Protein AF-A0A150GF61-F1 (afdb_monomer_lite)

Structure (mmCIF, N/CA/C/O backbone):
data_AF-A0A150GF61-F1
#
_entry.id   AF-A0A150GF61-F1
#
loop_
_atom_site.group_PDB
_atom_site.id
_atom_site.type_symbol
_atom_site.label_atom_id
_atom_site.label_alt_id
_atom_site.label_comp_id
_atom_site.label_asym_id
_atom_site.label_entity_id
_atom_site.label_seq_id
_atom_site.pdbx_PDB_ins_code
_atom_site.Cartn_x
_atom_site.Cartn_y
_atom_site.Cartn_z
_atom_site.occupancy
_atom_site.B_iso_or_equiv
_atom_site.auth_seq_id
_atom_site.auth_comp_id
_atom_site.auth_asym_id
_atom_site.auth_atom_id
_atom_site.pdbx_PDB_model_num
ATOM 1 N N . MET A 1 1 ? -16.524 -15.684 7.953 1.00 43.25 1 MET A N 1
ATOM 2 C CA . MET A 1 1 ? -15.976 -14.535 7.191 1.00 43.25 1 MET A CA 1
ATOM 3 C C . MET A 1 1 ? -14.491 -14.236 7.493 1.00 43.25 1 MET A C 1
ATOM 5 O O . MET A 1 1 ? -14.047 -13.127 7.248 1.00 43.25 1 MET A O 1
ATOM 9 N N . ARG A 1 2 ? -13.698 -15.204 7.998 1.00 48.12 2 ARG A N 1
ATOM 10 C CA . ARG A 1 2 ? -12.285 -15.004 8.410 1.00 48.12 2 ARG A CA 1
ATOM 11 C C . ARG A 1 2 ? -11.250 -15.497 7.380 1.00 48.12 2 ARG A C 1
ATOM 13 O O . ARG A 1 2 ? -10.073 -15.205 7.515 1.00 48.12 2 ARG A O 1
ATOM 20 N N . LEU A 1 3 ? -11.698 -16.209 6.339 1.00 35.97 3 LEU A N 1
ATOM 21 C CA . LEU A 1 3 ? -10.842 -16.806 5.302 1.00 35.97 3 LEU A CA 1
ATOM 22 C C . LEU A 1 3 ? -10.565 -15.889 4.095 1.00 35.97 3 LEU A C 1
ATOM 24 O O . LEU A 1 3 ? -9.792 -16.261 3.221 1.00 35.97 3 LEU A O 1
ATOM 28 N N . LEU A 1 4 ? -11.196 -14.712 4.009 1.00 43.09 4 LEU A N 1
ATOM 29 C CA . LEU A 1 4 ? -11.127 -13.899 2.790 1.00 43.09 4 LEU A CA 1
ATOM 30 C C . LEU A 1 4 ? -9.896 -12.975 2.753 1.00 43.09 4 LEU A C 1
ATOM 32 O O . LEU A 1 4 ? -9.316 -12.832 1.687 1.00 43.09 4 LEU A O 1
ATOM 36 N N . LEU A 1 5 ? -9.399 -12.411 3.862 1.00 50.62 5 LEU A N 1
ATOM 37 C CA . LEU A 1 5 ? -8.323 -11.402 3.775 1.00 50.62 5 LEU A CA 1
ATOM 38 C C . LEU A 1 5 ? -6.984 -11.925 3.219 1.00 50.62 5 LEU A C 1
ATOM 40 O O . LEU A 1 5 ? -6.337 -11.222 2.446 1.00 50.62 5 LEU A O 1
ATOM 44 N N . ALA A 1 6 ? -6.584 -13.158 3.543 1.00 48.28 6 ALA A N 1
ATOM 45 C CA . ALA A 1 6 ? -5.302 -13.704 3.083 1.00 48.28 6 ALA A CA 1
ATOM 46 C C . ALA A 1 6 ? -5.268 -13.979 1.564 1.00 48.28 6 ALA A C 1
ATOM 48 O O . ALA A 1 6 ? -4.207 -13.912 0.950 1.00 48.28 6 ALA A O 1
ATOM 49 N N . SER A 1 7 ? -6.425 -14.230 0.938 1.00 49.31 7 SER A N 1
ATOM 50 C CA . SER A 1 7 ? -6.521 -14.502 -0.506 1.00 49.31 7 SER A CA 1
ATOM 51 C C . SER A 1 7 ? -6.713 -13.240 -1.364 1.00 49.31 7 SER A C 1
ATOM 53 O O . SER A 1 7 ? -6.581 -13.316 -2.584 1.00 49.31 7 SER A O 1
ATOM 55 N N . HIS A 1 8 ? -7.007 -12.084 -0.754 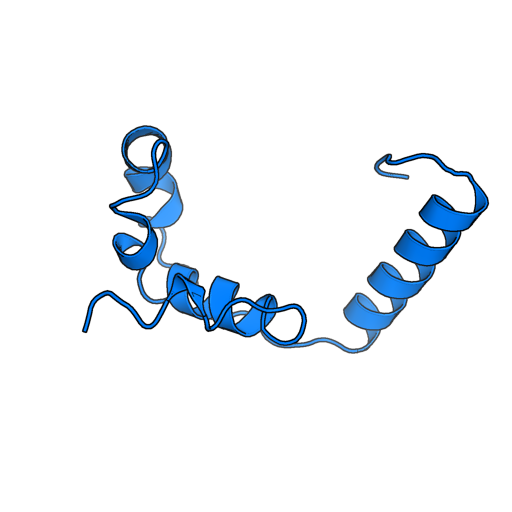1.00 46.69 8 HIS A N 1
ATOM 56 C CA . HIS A 1 8 ? -7.242 -10.807 -1.449 1.00 46.69 8 HIS A CA 1
ATOM 57 C C . HIS A 1 8 ? -6.007 -9.892 -1.467 1.00 46.69 8 HIS A C 1
ATOM 59 O O . HIS A 1 8 ? -6.101 -8.741 -1.853 1.00 46.69 8 HIS A O 1
ATOM 65 N N . CYS A 1 9 ? -4.820 -10.358 -1.076 1.00 54.41 9 CYS A N 1
ATOM 66 C CA . CYS A 1 9 ? -3.609 -9.533 -1.163 1.00 54.41 9 CYS A CA 1
ATOM 67 C C . CYS A 1 9 ? -2.556 -10.086 -2.128 1.00 54.41 9 CYS A C 1
ATOM 69 O O . CYS A 1 9 ? -1.355 -9.917 -1.937 1.00 54.41 9 CYS A O 1
ATOM 71 N N . ALA A 1 10 ? -2.996 -10.741 -3.205 1.00 51.88 10 ALA A N 1
ATOM 72 C CA . ALA A 1 10 ? -2.119 -11.067 -4.322 1.00 51.88 10 ALA A CA 1
ATOM 73 C C . ALA A 1 10 ? -1.840 -9.803 -5.159 1.00 51.88 10 ALA A C 1
ATOM 75 O O . ALA A 1 10 ? -2.774 -9.143 -5.608 1.00 51.88 10 ALA A O 1
ATOM 76 N N . ARG A 1 11 ? -0.545 -9.489 -5.334 1.00 48.09 11 ARG A N 1
ATOM 77 C CA . ARG A 1 11 ? 0.180 -8.530 -6.216 1.00 48.09 11 ARG A CA 1
ATOM 78 C C . ARG A 1 11 ? -0.561 -7.364 -6.911 1.00 48.09 11 ARG A C 1
ATOM 80 O O . ARG A 1 11 ? -0.019 -6.266 -6.930 1.00 48.09 11 ARG A O 1
ATOM 87 N N . ALA A 1 12 ? -1.758 -7.554 -7.464 1.00 49.62 12 ALA A N 1
ATOM 88 C CA . ALA A 1 12 ? -2.605 -6.497 -8.033 1.00 49.62 12 ALA A CA 1
ATOM 89 C C . ALA A 1 12 ? -3.302 -5.621 -6.967 1.00 49.62 12 ALA A C 1
ATOM 91 O O . ALA A 1 12 ? -3.847 -4.569 -7.289 1.00 49.62 12 ALA A O 1
ATOM 92 N N . GLN A 1 13 ? -3.281 -6.036 -5.696 1.00 66.12 13 GLN A N 1
ATOM 93 C CA . GLN A 1 13 ? -4.137 -5.473 -4.646 1.00 66.12 13 GLN A CA 1
ATOM 94 C C . GLN A 1 13 ? -3.393 -4.642 -3.591 1.00 66.12 13 GLN A C 1
ATOM 96 O O . GLN A 1 13 ? -4.006 -4.281 -2.598 1.00 66.12 13 GLN A O 1
ATOM 101 N N . VAL A 1 14 ? -2.113 -4.280 -3.776 1.00 81.69 14 VAL A N 1
ATOM 102 C CA . VAL A 1 14 ? -1.338 -3.584 -2.720 1.00 81.69 14 VAL A CA 1
ATOM 103 C C . VAL A 1 14 ? -2.037 -2.303 -2.247 1.00 81.69 14 VAL A C 1
ATOM 105 O O . VAL A 1 14 ? -2.294 -2.172 -1.056 1.00 81.69 14 VAL A O 1
ATOM 108 N N . ILE A 1 15 ? -2.444 -1.406 -3.158 1.00 87.88 15 ILE A N 1
ATOM 109 C CA . ILE A 1 15 ? -3.191 -0.189 -2.780 1.00 87.88 15 ILE A CA 1
ATOM 110 C C . ILE A 1 15 ? -4.551 -0.526 -2.159 1.00 87.88 15 ILE A C 1
ATOM 112 O O . ILE A 1 15 ? -4.944 0.124 -1.195 1.00 87.88 15 ILE A O 1
ATOM 116 N N . ALA A 1 16 ? -5.258 -1.539 -2.667 1.00 88.06 16 ALA A N 1
ATOM 117 C CA . ALA A 1 16 ? -6.556 -1.943 -2.129 1.00 88.06 16 ALA A CA 1
ATOM 118 C C . ALA A 1 16 ? -6.432 -2.477 -0.691 1.00 88.06 16 ALA A C 1
ATOM 120 O O . ALA A 1 16 ? -7.139 -2.005 0.195 1.00 88.06 16 ALA A O 1
ATOM 121 N N . CYS A 1 17 ? -5.478 -3.373 -0.427 1.00 87.69 17 CYS A N 1
ATOM 122 C CA . CYS A 1 17 ? -5.176 -3.874 0.913 1.00 87.69 17 CYS A CA 1
ATOM 123 C C . CYS A 1 17 ? -4.715 -2.752 1.844 1.00 87.69 17 CYS A C 1
ATOM 125 O O . CYS A 1 17 ? -5.174 -2.661 2.981 1.00 87.69 17 CYS A O 1
ATOM 127 N N . THR A 1 18 ? -3.819 -1.877 1.371 1.00 91.00 18 THR A N 1
ATOM 128 C CA . THR A 1 18 ? -3.368 -0.723 2.152 1.00 91.00 18 THR A CA 1
ATOM 129 C C . THR A 1 18 ? -4.549 0.174 2.511 1.00 91.00 18 THR A C 1
ATOM 131 O O . THR A 1 18 ? -4.655 0.600 3.656 1.00 91.00 18 THR A O 1
ATOM 134 N N . ASN A 1 19 ? -5.465 0.431 1.576 1.00 92.44 19 ASN A N 1
ATOM 135 C CA . ASN A 1 19 ? -6.655 1.237 1.836 1.00 92.44 19 ASN A CA 1
ATOM 136 C C . ASN A 1 19 ? -7.624 0.562 2.803 1.00 92.44 19 ASN A C 1
ATOM 138 O O . ASN A 1 19 ? -8.106 1.241 3.701 1.00 92.44 19 ASN A O 1
ATOM 142 N N . ALA A 1 20 ? -7.830 -0.751 2.697 1.00 90.69 20 ALA A N 1
ATOM 143 C CA . ALA A 1 20 ? -8.658 -1.493 3.642 1.00 90.69 20 ALA A CA 1
ATOM 144 C C . ALA A 1 20 ? -8.145 -1.336 5.084 1.00 90.69 20 ALA A C 1
AT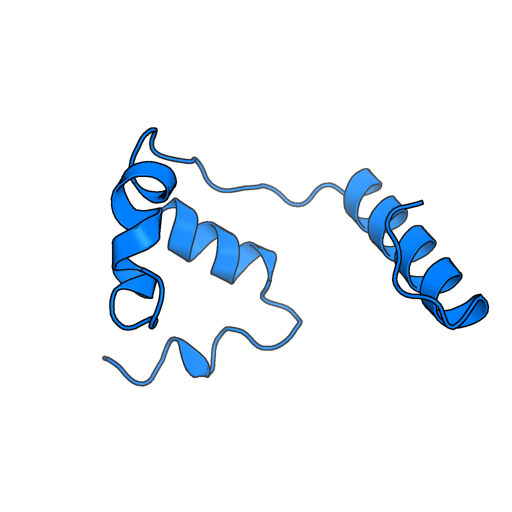OM 146 O O . ALA A 1 20 ? -8.926 -1.054 5.986 1.00 90.69 20 ALA A O 1
ATOM 147 N N . VAL A 1 21 ? -6.827 -1.435 5.301 1.00 91.56 21 VAL A N 1
ATOM 148 C CA . VAL A 1 21 ? -6.215 -1.206 6.625 1.00 91.56 21 VAL A CA 1
ATOM 149 C C . VAL A 1 21 ? -6.307 0.261 7.051 1.00 91.56 21 VAL A C 1
ATOM 151 O O . VAL A 1 21 ? -6.523 0.545 8.223 1.00 91.56 21 VAL A O 1
ATOM 154 N N . ARG A 1 22 ? -6.153 1.214 6.124 1.00 93.00 22 ARG A N 1
ATOM 155 C CA . ARG A 1 22 ? -6.282 2.652 6.427 1.00 93.00 22 ARG A CA 1
ATOM 156 C C . ARG A 1 22 ? -7.701 3.030 6.857 1.00 93.00 22 ARG A C 1
ATOM 158 O O . ARG A 1 22 ? -7.852 3.866 7.741 1.00 93.00 22 ARG A O 1
ATOM 165 N N . GLU A 1 23 ? -8.713 2.412 6.250 1.00 91.81 23 GLU A N 1
ATOM 166 C CA . GLU A 1 23 ? -10.126 2.574 6.612 1.00 91.81 23 GLU A CA 1
ATOM 167 C C . GLU A 1 23 ? -10.481 1.826 7.899 1.00 91.81 23 GLU A C 1
ATOM 169 O O . GLU A 1 23 ? -11.214 2.352 8.735 1.00 91.81 23 GLU A O 1
ATOM 174 N N . ASN A 1 24 ? -9.956 0.611 8.068 1.00 91.19 24 ASN A N 1
ATOM 175 C CA . ASN A 1 24 ? -10.200 -0.234 9.227 1.00 91.19 24 ASN A CA 1
ATOM 176 C C . ASN A 1 24 ? -8.906 -0.931 9.696 1.00 91.19 24 ASN A C 1
ATOM 178 O O . ASN A 1 24 ? -8.602 -2.047 9.256 1.00 91.19 24 ASN A O 1
ATOM 182 N N . PRO A 1 25 ? -8.152 -0.316 10.627 1.00 91.69 25 PRO A N 1
ATOM 183 C CA . PRO A 1 25 ? -6.906 -0.891 11.125 1.00 91.69 25 PRO A CA 1
ATOM 184 C C . PRO A 1 25 ? -7.082 -2.242 11.828 1.00 91.69 25 PRO A C 1
ATOM 186 O O . PRO A 1 25 ? -6.167 -3.061 11.792 1.00 91.69 25 PRO A O 1
ATOM 189 N N . ASP A 1 26 ? -8.259 -2.532 12.398 1.00 91.75 26 ASP A N 1
ATOM 190 C CA . ASP A 1 26 ? -8.534 -3.796 13.102 1.00 91.75 26 ASP A CA 1
ATOM 191 C C . ASP A 1 26 ? -8.493 -5.030 12.190 1.00 91.75 26 ASP A C 1
ATOM 193 O O . ASP A 1 26 ? -8.439 -6.161 12.678 1.00 91.75 26 ASP A O 1
ATOM 197 N N . LEU A 1 27 ? -8.437 -4.841 10.868 1.00 89.06 27 LEU A N 1
ATOM 198 C CA . LEU A 1 27 ? -8.113 -5.911 9.923 1.00 89.06 27 LEU A CA 1
ATOM 199 C C . LEU A 1 27 ? -6.749 -6.561 10.202 1.00 89.06 27 LEU A C 1
ATOM 201 O O . LEU A 1 27 ? -6.537 -7.710 9.822 1.00 89.06 27 LEU A O 1
ATOM 205 N N . LEU A 1 28 ? -5.843 -5.850 10.880 1.00 88.88 28 LEU A N 1
ATOM 206 C CA . LEU A 1 28 ? -4.544 -6.360 11.309 1.00 88.88 28 LEU A CA 1
ATOM 207 C C . LEU A 1 28 ? -4.528 -6.870 12.755 1.00 88.88 28 LEU A C 1
ATOM 209 O O . LEU A 1 28 ? -3.460 -7.232 13.228 1.00 88.88 28 LEU A O 1
ATOM 213 N N . ARG A 1 29 ? -5.662 -6.950 13.464 1.00 90.94 29 ARG A N 1
ATOM 214 C CA . ARG A 1 29 ? -5.688 -7.314 14.896 1.00 90.94 29 ARG A CA 1
ATOM 215 C C . ARG A 1 29 ? -5.027 -8.658 15.218 1.00 90.94 29 ARG A C 1
ATOM 217 O O . ARG A 1 29 ? -4.455 -8.815 16.289 1.00 90.94 29 ARG A O 1
ATOM 224 N N . ASP A 1 30 ? -5.103 -9.611 14.292 1.00 89.50 30 ASP A N 1
ATOM 225 C CA . ASP A 1 30 ? -4.512 -10.944 14.452 1.00 89.50 30 ASP A CA 1
ATOM 226 C C . ASP A 1 30 ? -3.012 -10.976 14.041 1.00 89.50 30 ASP A C 1
ATOM 228 O O . ASP A 1 30 ? -2.373 -12.026 14.108 1.00 89.50 30 ASP A O 1
ATOM 232 N N . ALA A 1 31 ? -2.428 -9.848 13.603 1.00 87.50 31 ALA A N 1
ATOM 233 C CA . ALA A 1 31 ? -1.018 -9.754 13.226 1.00 87.50 31 ALA A CA 1
ATOM 234 C C . ALA A 1 31 ? -0.106 -9.683 14.471 1.00 87.50 31 ALA A C 1
ATOM 236 O O . ALA A 1 31 ? 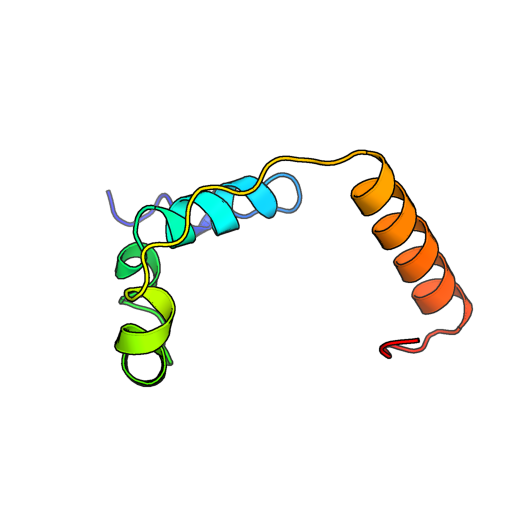-0.390 -8.906 15.386 1.00 87.50 31 ALA A O 1
ATOM 237 N N . PRO A 1 32 ? 1.039 -10.400 14.496 1.00 89.75 32 PRO A N 1
ATOM 238 C CA . PRO A 1 32 ? 1.896 -10.508 15.685 1.00 89.75 32 PRO A CA 1
ATOM 239 C C . PRO A 1 32 ? 2.388 -9.182 16.288 1.00 89.75 32 PRO A C 1
ATOM 241 O O . PRO A 1 32 ? 2.664 -9.120 17.480 1.00 89.75 32 PRO A O 1
ATOM 244 N N . CYS A 1 33 ? 2.513 -8.124 15.481 1.00 88.88 33 CYS A N 1
ATOM 245 C CA . CYS A 1 33 ? 3.016 -6.815 15.906 1.00 88.88 33 CYS A CA 1
ATOM 246 C C . CYS A 1 33 ? 1.924 -5.753 16.112 1.00 88.88 33 CYS A C 1
ATOM 248 O O . CYS A 1 33 ? 2.253 -4.613 16.437 1.00 88.88 33 CYS A O 1
ATOM 250 N N . PHE A 1 34 ? 0.642 -6.092 15.929 1.00 90.75 34 PHE A N 1
ATOM 251 C CA . PHE A 1 34 ? -0.440 -5.105 15.911 1.00 90.75 34 PHE A CA 1
ATOM 252 C C . PHE A 1 34 ? -0.515 -4.278 17.195 1.00 90.75 34 PHE A C 1
ATOM 254 O O . PHE A 1 34 ? -0.566 -3.054 17.122 1.00 90.75 34 PHE A O 1
ATOM 261 N N . GLY A 1 35 ? -0.432 -4.923 18.363 1.00 92.75 35 GLY A N 1
ATOM 262 C CA . GLY A 1 35 ? -0.513 -4.231 19.654 1.00 92.75 35 GLY A CA 1
ATOM 263 C C . GLY A 1 35 ? 0.578 -3.173 19.861 1.00 92.75 35 GLY A C 1
ATOM 264 O O . GLY A 1 35 ? 0.346 -2.183 20.545 1.00 92.75 35 GLY A O 1
ATOM 265 N N . SER A 1 36 ? 1.749 -3.329 19.232 1.00 94.62 36 SER A N 1
ATOM 266 C CA . SER A 1 36 ? 2.845 -2.355 19.331 1.00 94.62 36 SER A CA 1
ATOM 267 C C . SER A 1 36 ? 2.629 -1.104 18.478 1.00 94.62 36 SER A C 1
ATOM 269 O O . SER A 1 36 ? 3.230 -0.074 18.761 1.00 94.62 36 SER A O 1
ATOM 271 N N . VAL A 1 37 ? 1.795 -1.186 17.437 1.00 91.44 37 VAL A N 1
ATOM 272 C CA . VAL A 1 37 ? 1.567 -0.093 16.474 1.00 91.44 37 VAL A CA 1
ATOM 273 C C . VAL A 1 37 ? 0.125 0.415 16.469 1.00 91.44 37 VAL A C 1
ATOM 275 O O . VAL A 1 37 ? -0.173 1.386 15.779 1.00 91.44 37 VAL A O 1
ATOM 278 N N . GLU A 1 38 ? -0.771 -0.215 17.235 1.00 93.31 38 GLU A N 1
ATOM 279 C CA . GLU A 1 38 ? -2.219 0.016 17.218 1.00 93.31 38 GLU A CA 1
ATOM 280 C C . GLU A 1 38 ? -2.585 1.501 17.330 1.00 93.31 38 GLU A C 1
ATOM 282 O O . GLU A 1 38 ? -3.359 2.013 16.517 1.00 93.31 38 GLU A O 1
ATOM 287 N N . ALA A 1 39 ? -2.000 2.208 18.300 1.00 93.31 39 ALA A N 1
ATOM 288 C CA . ALA A 1 39 ? -2.277 3.625 18.515 1.00 93.31 39 ALA A CA 1
ATOM 289 C C . ALA A 1 39 ? -1.873 4.490 17.304 1.00 93.31 39 ALA A C 1
ATOM 291 O O . ALA A 1 39 ? -2.619 5.387 16.915 1.00 93.31 39 ALA A O 1
ATOM 292 N N . GLU A 1 40 ? -0.736 4.189 16.671 1.00 91.50 40 GLU A N 1
ATOM 293 C CA . GLU A 1 40 ? -0.184 4.954 15.542 1.00 91.50 40 GLU A CA 1
ATOM 294 C C . GLU A 1 40 ? -0.950 4.715 14.229 1.00 91.50 40 GLU A C 1
ATOM 296 O O . GLU A 1 40 ? -1.076 5.605 13.375 1.00 91.50 40 GLU A O 1
ATOM 301 N N . ILE A 1 41 ? -1.463 3.498 14.042 1.00 90.00 41 ILE A N 1
ATOM 302 C CA . ILE A 1 41 ? -2.232 3.149 12.843 1.00 90.00 41 ILE A CA 1
ATOM 303 C C . ILE A 1 41 ? -3.700 3.567 12.953 1.00 90.00 41 ILE A C 1
ATOM 305 O O . ILE A 1 41 ? -4.315 3.829 11.919 1.00 90.00 41 ILE A O 1
ATOM 309 N N . LYS A 1 42 ? -4.255 3.677 14.170 1.00 92.00 42 LYS A N 1
ATOM 310 C CA . LYS A 1 42 ? -5.631 4.148 14.403 1.00 92.00 42 LYS A CA 1
ATOM 311 C C . LYS A 1 42 ? -5.750 5.670 14.490 1.00 92.00 42 LYS A C 1
ATOM 313 O O . LYS A 1 42 ? -6.784 6.202 14.087 1.00 92.00 42 LYS A O 1
ATOM 318 N N . ASN A 1 43 ? -4.736 6.372 15.002 1.00 92.94 43 ASN A N 1
ATOM 319 C CA . ASN A 1 43 ? -4.825 7.807 15.270 1.00 92.94 43 ASN A CA 1
ATOM 320 C C . ASN A 1 43 ? -3.604 8.584 14.729 1.00 92.94 43 ASN A C 1
ATOM 322 O O . ASN A 1 43 ? -2.480 8.304 15.147 1.00 92.94 43 ASN A O 1
ATOM 326 N N . PRO A 1 44 ? -3.794 9.585 13.844 1.00 91.94 44 PRO A N 1
ATOM 327 C CA . PRO A 1 44 ? -5.064 10.037 13.266 1.00 91.94 44 PRO A CA 1
ATOM 328 C C . PRO A 1 44 ? -5.644 9.051 12.236 1.00 91.94 44 PRO A C 1
ATOM 330 O O . PRO A 1 44 ? -4.880 8.332 11.584 1.00 91.94 44 PRO A O 1
ATOM 333 N N . PRO A 1 45 ? -6.975 9.058 12.014 1.00 89.38 45 PRO A N 1
ATOM 334 C CA . PRO A 1 45 ? -7.596 8.287 10.942 1.00 89.38 45 PRO A CA 1
ATOM 335 C C . PRO A 1 45 ? -6.982 8.627 9.580 1.00 89.38 45 PRO A C 1
ATOM 337 O O . PRO A 1 45 ? -6.892 9.795 9.184 1.00 89.38 45 PRO A O 1
ATOM 340 N N . ARG A 1 46 ? -6.563 7.603 8.831 1.00 90.56 46 ARG A N 1
ATOM 341 C CA . ARG A 1 46 ? -5.866 7.776 7.553 1.00 90.56 46 ARG A CA 1
ATOM 342 C C . ARG A 1 46 ? -6.840 7.555 6.393 1.00 90.56 46 ARG A C 1
ATOM 344 O O . ARG A 1 46 ? -7.334 6.459 6.189 1.00 90.56 46 ARG A O 1
ATOM 351 N N . LYS A 1 47 ? -7.094 8.581 5.574 1.00 91.12 47 LYS A N 1
ATOM 352 C CA . LYS A 1 47 ? -7.971 8.450 4.388 1.00 91.12 47 LYS A CA 1
ATOM 353 C C . LYS A 1 47 ? -7.380 7.503 3.333 1.00 91.12 47 LYS A C 1
ATOM 355 O O . LYS A 1 47 ? -6.153 7.432 3.240 1.00 91.12 47 LYS A O 1
ATOM 360 N N . PRO A 1 48 ? -8.186 6.850 2.485 1.00 91.62 48 PRO A N 1
ATOM 361 C CA . PRO A 1 48 ? -7.685 6.012 1.395 1.00 91.62 48 PRO A CA 1
ATOM 362 C C . PRO A 1 48 ? -6.713 6.749 0.466 1.00 91.62 48 PRO A C 1
ATOM 364 O O . PRO A 1 48 ? -6.889 7.927 0.150 1.00 91.62 48 PRO A O 1
ATOM 367 N N . LEU A 1 49 ? -5.678 6.042 0.024 1.00 92.56 49 LEU A N 1
ATOM 368 C CA . LEU A 1 49 ? -4.747 6.473 -1.011 1.00 92.56 49 LEU A CA 1
ATOM 369 C C . LEU A 1 49 ? -5.398 6.361 -2.391 1.00 92.56 49 LEU A C 1
ATOM 371 O O . LEU A 1 49 ? -6.222 5.479 -2.641 1.00 92.56 49 LEU A O 1
ATOM 375 N N . LYS A 1 50 ? -4.968 7.222 -3.313 1.00 92.12 50 LYS A N 1
ATOM 376 C CA . LYS A 1 50 ? -5.335 7.149 -4.730 1.00 92.12 50 LYS A CA 1
ATOM 377 C C . LYS A 1 50 ? -4.122 6.744 -5.555 1.00 92.12 50 LYS A C 1
ATOM 379 O O . LYS A 1 50 ? -2.999 7.134 -5.242 1.00 92.12 50 LYS A O 1
ATOM 384 N N . VAL A 1 51 ? -4.361 5.992 -6.626 1.00 91.25 51 VAL A N 1
ATOM 385 C CA . VAL A 1 51 ? -3.327 5.689 -7.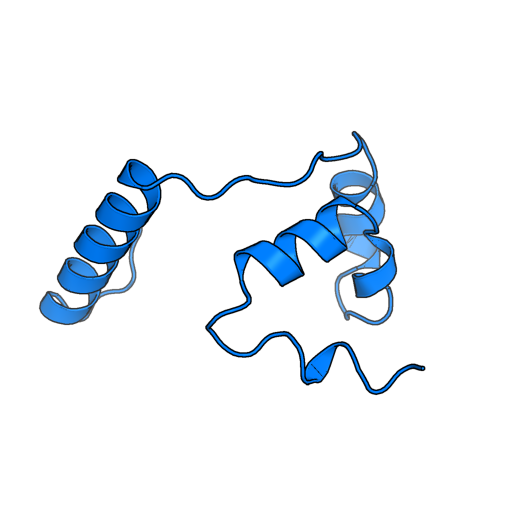621 1.00 91.25 51 VAL A CA 1
ATOM 386 C C . VAL A 1 51 ? -2.887 6.991 -8.286 1.00 91.25 51 VAL A C 1
ATOM 388 O O . VAL A 1 51 ? -3.721 7.815 -8.662 1.00 91.25 51 VAL A O 1
ATOM 391 N N . ASN A 1 52 ? -1.578 7.167 -8.447 1.00 93.69 52 ASN A N 1
ATOM 392 C CA . ASN A 1 52 ? -0.998 8.287 -9.174 1.00 93.69 52 ASN A CA 1
ATOM 393 C C . ASN A 1 52 ? -0.014 7.757 -10.220 1.00 93.69 52 ASN A C 1
ATOM 395 O O . ASN A 1 52 ? 0.938 7.060 -9.876 1.00 93.69 52 ASN A O 1
ATOM 399 N N . ALA A 1 53 ? -0.232 8.117 -11.486 1.00 94.88 53 ALA A N 1
ATOM 400 C CA . ALA A 1 53 ? 0.547 7.589 -12.602 1.00 94.88 53 ALA A CA 1
ATOM 401 C C . ALA A 1 53 ? 2.042 7.948 -12.524 1.00 94.88 53 ALA A C 1
ATOM 403 O O . ALA A 1 53 ? 2.887 7.110 -12.840 1.00 94.88 53 ALA A O 1
ATOM 404 N N . ALA A 1 54 ? 2.384 9.155 -12.059 1.00 97.06 54 ALA A N 1
ATOM 405 C CA . ALA A 1 54 ? 3.777 9.568 -11.904 1.00 97.06 54 ALA A CA 1
ATOM 406 C C . ALA A 1 54 ? 4.485 8.748 -10.814 1.00 97.06 54 ALA A C 1
ATOM 408 O O . ALA A 1 54 ? 5.603 8.284 -11.028 1.00 97.06 54 ALA A O 1
ATOM 409 N N . LEU A 1 55 ? 3.812 8.491 -9.686 1.00 95.19 55 LEU A N 1
ATOM 410 C CA . LEU A 1 55 ? 4.351 7.640 -8.617 1.00 95.19 55 LEU A CA 1
ATOM 411 C C . LEU A 1 55 ? 4.478 6.175 -9.051 1.00 95.19 55 LEU A C 1
ATOM 413 O O . LEU A 1 55 ? 5.466 5.525 -8.720 1.00 95.19 55 LEU A O 1
ATOM 417 N N . THR A 1 56 ? 3.525 5.655 -9.831 1.00 93.44 56 THR A N 1
ATOM 418 C CA . THR A 1 56 ? 3.623 4.307 -10.412 1.00 93.44 56 THR A CA 1
ATOM 419 C C . THR A 1 56 ? 4.833 4.185 -11.335 1.00 93.44 56 THR A C 1
ATOM 421 O O . THR A 1 56 ? 5.571 3.201 -11.249 1.00 93.44 56 THR A O 1
ATOM 424 N N . ARG A 1 57 ? 5.072 5.190 -12.188 1.00 96.25 57 ARG A N 1
ATOM 425 C CA . ARG A 1 57 ? 6.246 5.222 -13.066 1.00 96.25 57 ARG A CA 1
ATOM 426 C C . ARG A 1 57 ? 7.541 5.285 -12.259 1.00 96.25 57 ARG A C 1
ATOM 428 O O . ARG A 1 57 ? 8.408 4.450 -12.474 1.00 96.25 57 ARG A O 1
ATOM 435 N N . ALA A 1 58 ? 7.634 6.188 -11.283 1.00 96.31 58 ALA A N 1
ATOM 436 C CA . ALA A 1 58 ? 8.814 6.310 -10.426 1.00 96.31 58 ALA A CA 1
ATOM 437 C C . ALA A 1 58 ? 9.128 5.008 -9.667 1.00 96.31 58 ALA A C 1
ATOM 439 O O . ALA A 1 58 ? 10.275 4.570 -9.645 1.00 96.31 58 ALA A O 1
ATOM 440 N N . ALA A 1 59 ? 8.113 4.344 -9.102 1.00 93.94 59 ALA A N 1
ATOM 441 C CA . ALA A 1 59 ? 8.288 3.058 -8.426 1.00 93.94 59 ALA A CA 1
ATOM 442 C C . ALA A 1 59 ? 8.744 1.946 -9.388 1.00 93.94 59 ALA A C 1
ATOM 444 O O . ALA A 1 59 ? 9.555 1.099 -9.019 1.00 93.94 59 ALA A O 1
ATOM 445 N N . THR A 1 60 ? 8.242 1.955 -10.627 1.00 94.81 60 THR A N 1
ATOM 446 C CA . THR A 1 60 ? 8.646 1.000 -11.670 1.00 94.81 60 THR A CA 1
ATOM 447 C C . THR A 1 60 ? 10.101 1.214 -12.076 1.00 94.81 60 THR A C 1
ATOM 449 O O . THR A 1 60 ? 10.882 0.263 -12.064 1.00 94.81 60 THR A O 1
ATOM 452 N N . ASP A 1 61 ? 10.478 2.458 -12.375 1.00 96.50 61 ASP A N 1
ATOM 453 C CA . ASP A 1 61 ? 11.840 2.833 -12.761 1.00 96.50 61 ASP A CA 1
ATOM 454 C C . ASP A 1 61 ? 12.838 2.497 -11.642 1.00 96.50 61 ASP A C 1
ATOM 456 O O . ASP A 1 61 ? 13.872 1.879 -11.898 1.00 96.50 61 ASP A O 1
ATOM 460 N N . HIS A 1 62 ? 12.488 2.815 -10.389 1.00 95.81 62 HIS A N 1
ATOM 461 C CA . HIS A 1 62 ? 13.287 2.456 -9.219 1.00 95.81 62 HIS A CA 1
ATOM 462 C C . HIS A 1 62 ? 13.478 0.937 -9.129 1.00 95.81 62 HIS A C 1
ATOM 464 O O . HIS A 1 62 ? 14.612 0.472 -9.128 1.00 95.81 62 HIS A O 1
ATOM 470 N N . ASN A 1 63 ? 12.400 0.144 -9.148 1.00 94.56 63 ASN A N 1
ATOM 471 C CA . ASN A 1 63 ? 12.485 -1.320 -9.065 1.00 94.56 63 ASN A CA 1
ATOM 472 C C . ASN A 1 63 ? 13.341 -1.936 -10.183 1.00 94.56 63 ASN A C 1
ATOM 474 O O . ASN A 1 63 ? 14.111 -2.861 -9.923 1.00 94.56 63 ASN A O 1
ATOM 478 N N . ASN A 1 64 ? 13.247 -1.414 -11.408 1.00 96.44 64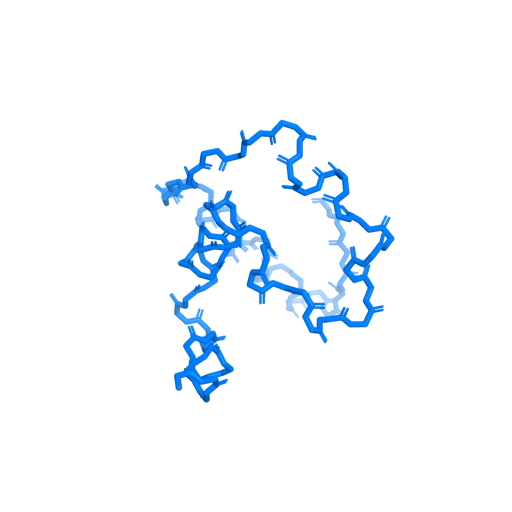 ASN A N 1
ATOM 479 C CA . ASN A 1 64 ? 14.075 -1.863 -12.527 1.00 96.44 64 ASN A CA 1
ATOM 480 C C . ASN A 1 64 ? 15.567 -1.619 -12.264 1.00 96.44 64 ASN A C 1
ATOM 482 O O . ASN A 1 64 ? 16.387 -2.503 -12.522 1.00 96.44 64 ASN A O 1
ATOM 486 N N . LEU A 1 65 ? 15.920 -0.466 -11.689 1.00 96.19 65 LEU A N 1
ATOM 487 C CA . LEU A 1 65 ? 17.292 -0.164 -11.283 1.00 96.19 65 LEU A CA 1
ATOM 488 C C . LEU A 1 65 ? 17.786 -1.122 -10.184 1.00 96.19 65 LEU A C 1
ATOM 490 O O . LEU A 1 65 ? 18.924 -1.587 -10.246 1.00 96.19 65 LEU A O 1
ATOM 494 N N . MET A 1 66 ? 16.934 -1.475 -9.217 1.00 96.69 66 MET A N 1
ATOM 495 C CA . MET A 1 66 ? 17.280 -2.424 -8.144 1.00 96.69 66 MET A CA 1
ATOM 496 C C . MET A 1 66 ? 17.579 -3.817 -8.682 1.00 96.69 66 MET A C 1
ATOM 498 O O . MET A 1 66 ? 18.531 -4.467 -8.245 1.00 96.69 66 MET A O 1
ATOM 502 N N . ILE A 1 67 ? 16.776 -4.261 -9.651 1.00 96.06 67 ILE A N 1
ATOM 503 C CA . ILE A 1 67 ? 16.964 -5.536 -10.344 1.00 96.06 67 ILE A CA 1
ATOM 504 C C . ILE A 1 67 ? 18.279 -5.514 -11.123 1.00 96.06 67 ILE A C 1
ATOM 506 O O . ILE A 1 67 ? 19.086 -6.431 -10.974 1.00 96.06 67 ILE A O 1
ATOM 510 N N . PHE A 1 68 ? 18.517 -4.459 -11.906 1.00 96.25 68 PHE A N 1
ATOM 511 C CA . PHE A 1 68 ? 19.738 -4.305 -12.695 1.00 96.25 68 PHE A CA 1
ATOM 512 C C . PHE A 1 68 ? 20.994 -4.323 -11.810 1.00 96.25 68 PHE A C 1
ATOM 514 O O . PHE A 1 68 ? 21.940 -5.059 -12.082 1.00 96.25 68 PHE A O 1
ATOM 521 N N . ASN A 1 69 ? 20.962 -3.588 -10.697 1.00 95.12 69 ASN A N 1
ATOM 522 C CA . ASN A 1 69 ? 22.071 -3.497 -9.747 1.00 95.12 69 ASN A CA 1
ATOM 523 C C . ASN A 1 69 ? 22.166 -4.689 -8.783 1.00 95.12 69 ASN A C 1
ATOM 525 O O . ASN A 1 69 ? 23.119 -4.762 -8.008 1.00 95.12 69 ASN A O 1
ATOM 529 N N . LYS A 1 70 ? 21.177 -5.597 -8.780 1.00 95.88 70 LYS A N 1
ATOM 530 C CA . LYS A 1 70 ? 21.039 -6.704 -7.814 1.00 95.88 70 LYS A CA 1
ATOM 531 C C . LYS A 1 70 ? 21.166 -6.245 -6.356 1.00 95.88 70 LYS A C 1
ATOM 533 O O . LYS A 1 70 ? 21.738 -6.942 -5.519 1.00 95.88 70 LYS A O 1
ATOM 538 N N . LYS A 1 71 ? 20.648 -5.057 -6.050 1.00 94.50 71 LYS A N 1
ATOM 539 C CA . LYS A 1 71 ? 20.790 -4.419 -4.739 1.00 94.50 71 LYS A CA 1
ATOM 540 C C . LYS A 1 71 ? 19.450 -3.864 -4.293 1.00 94.50 71 LYS A C 1
ATOM 542 O O . LYS A 1 71 ? 18.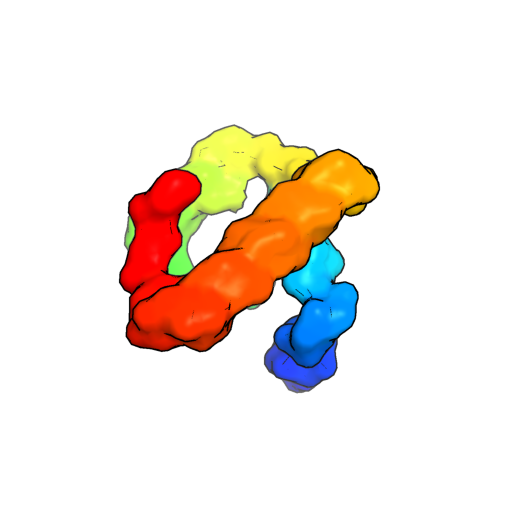853 -3.088 -5.024 1.00 94.50 71 LYS A O 1
ATOM 547 N N . LEU A 1 72 ? 19.018 -4.229 -3.085 1.00 94.38 72 LEU A N 1
ATOM 548 C CA . LEU A 1 72 ? 17.853 -3.647 -2.415 1.00 94.38 72 LEU A CA 1
ATOM 549 C C . LEU A 1 72 ? 18.317 -2.497 -1.505 1.00 94.38 72 LEU A C 1
ATOM 551 O O . LEU A 1 72 ? 19.049 -2.725 -0.547 1.00 94.38 72 LEU A O 1
ATOM 555 N N . ALA A 1 73 ? 17.942 -1.264 -1.829 1.00 90.06 73 ALA A N 1
ATOM 556 C CA . ALA A 1 73 ? 18.391 -0.044 -1.161 1.00 90.06 73 ALA A CA 1
ATOM 557 C C . ALA A 1 73 ? 17.448 1.133 -1.460 1.00 90.06 73 ALA A C 1
ATOM 559 O O . ALA A 1 73 ? 16.946 1.277 -2.562 1.00 90.06 73 ALA A O 1
ATOM 560 N N . HIS A 1 74 ? 17.246 2.046 -0.523 1.00 86.56 74 HIS A N 1
ATOM 561 C CA . HIS A 1 74 ? 16.705 3.346 -0.916 1.00 86.56 74 HIS A CA 1
ATOM 562 C C . HIS A 1 74 ? 17.830 4.140 -1.596 1.00 86.56 74 HIS A C 1
ATOM 564 O O . HIS A 1 74 ? 18.928 4.231 -1.043 1.00 86.56 74 HIS A O 1
ATOM 570 N N . VAL A 1 75 ? 17.577 4.629 -2.812 1.00 66.25 75 VAL A N 1
ATOM 571 C CA . VAL A 1 75 ? 18.499 5.433 -3.634 1.00 66.25 75 VAL A CA 1
ATOM 572 C C . VAL A 1 75 ? 17.807 6.694 -4.104 1.00 66.25 75 VAL A C 1
ATOM 574 O O . VAL A 1 75 ? 16.594 6.600 -4.406 1.00 66.25 75 VAL A O 1
#

pLDDT: mean 84.41, std 16.99, range [35.97, 97.06]

Foldseek 3Di:
DLPPLVVQPPPVCPLVNVQVCLQPVCNCVVPPCCVVCVCVSVPPRGHRDDDDPVVVVVVVVVVVVCVVVVHDDDD

Radius of gyration: 15.42 Å; chains: 1; bounding box: 38×27×33 Å

InterPro domains:
  IPR035940 CAP superfamily [G3DSA:3.40.33.10] (6-75)

Secondary structure (DSSP, 8-state):
--SSGGGS-SGGGHHHHHHHHHH-GGGGTTSTTHHHHHHHHHSSPPPPP---HHHHHHHHHHHHHHHHHT-----

Organism: Gonium pectorale (NCBI:txid33097)

Sequence (75 aa):
MRLLLASHCARAQVIACTNAVRENPDLLRDAPCFGSVEAEIKNPPRKPLKVNAALTRAATDHNNLMIFNKKLAHV